Protein AF-A0A952E896-F1 (afdb_monomer_lite)

Radius of gyration: 18.15 Å; chains: 1; bounding box: 45×21×50 Å

Sequence (104 aa):
MLDKMEERHAEILNRGEYLDGDKAYDDGKLIARVWDRYEIKPVIDIRNMWKDGEETKVVTGTWNITYNYKGQVYCVCPKTGIRREMVYGGFERDRVTGGETSTR

Foldseek 3Di:
DVVVCCVPPVVCLQPAQEDEEEQVCQDPVNQCCSCVPRVHHYPYQHDDPDDPPDQWDADPPDDQWIAGSRGFIWGADPVPRDTDTDDDPDDDPPPPDDDDDDDD

pLDDT: mean 87.27, std 16.87, range [31.05, 96.62]

Secondary structure (DSSP, 8-state):
-HHHHHHHHHHHHHH--EEEE-GGG--HHHHHHHHHHH--EEEEPPP----S--S-EEPTT-SSEEE-TT--EEEEPTTT--EEEPPP----GGG-S-------

Structure (mmCIF, N/CA/C/O backbone):
data_AF-A0A952E896-F1
#
_entry.id   AF-A0A952E896-F1
#
loop_
_atom_site.group_PDB
_atom_site.id
_atom_site.type_symbol
_atom_site.label_atom_id
_atom_site.label_alt_id
_atom_site.label_comp_id
_atom_site.label_asym_id
_atom_site.label_entity_id
_atom_site.label_seq_id
_atom_site.pdbx_PDB_ins_code
_atom_site.Cartn_x
_atom_site.Cartn_y
_atom_site.Cartn_z
_atom_site.occupancy
_atom_site.B_iso_or_equiv
_atom_site.auth_seq_id
_atom_site.auth_comp_id
_atom_site.auth_asym_id
_atom_site.auth_atom_id
_atom_site.pdbx_PDB_model_num
ATOM 1 N N . MET A 1 1 ? 15.498 4.628 -13.325 1.00 87.06 1 MET A N 1
ATOM 2 C CA . MET A 1 1 ? 15.744 3.172 -13.474 1.00 87.06 1 MET A CA 1
ATOM 3 C C . MET A 1 1 ? 15.012 2.648 -14.697 1.00 87.06 1 MET A C 1
ATOM 5 O O . MET A 1 1 ? 15.694 2.231 -15.620 1.00 87.06 1 MET A O 1
ATOM 9 N N . LEU A 1 2 ? 13.674 2.735 -14.730 1.00 91.19 2 LEU A N 1
ATOM 10 C CA . LEU A 1 2 ? 12.857 2.261 -15.855 1.00 91.19 2 LEU A CA 1
ATOM 11 C C . LEU A 1 2 ? 13.292 2.812 -17.216 1.00 91.19 2 LEU A C 1
ATOM 13 O O . LEU A 1 2 ? 13.361 2.039 -18.158 1.00 91.19 2 LEU A O 1
ATOM 17 N N . ASP A 1 3 ? 13.676 4.089 -17.306 1.00 93.25 3 ASP A N 1
ATOM 18 C CA . ASP A 1 3 ? 14.128 4.685 -18.577 1.00 93.25 3 ASP A CA 1
ATOM 19 C C . ASP A 1 3 ? 15.337 3.936 -19.158 1.00 93.25 3 ASP A C 1
ATOM 21 O O . ASP A 1 3 ? 15.358 3.572 -20.326 1.00 93.25 3 ASP A O 1
ATOM 25 N N . LYS A 1 4 ? 16.302 3.576 -18.302 1.00 93.94 4 LYS A N 1
ATOM 26 C CA . LYS A 1 4 ? 17.479 2.797 -18.714 1.00 93.94 4 LYS A CA 1
ATOM 27 C C . LYS A 1 4 ? 17.123 1.368 -19.131 1.00 93.94 4 LYS A C 1
ATOM 29 O O . LYS A 1 4 ? 17.831 0.787 -19.947 1.00 93.94 4 LYS A O 1
ATOM 34 N N . MET A 1 5 ? 16.088 0.776 -18.529 1.00 92.31 5 MET A N 1
ATOM 35 C CA . MET A 1 5 ? 15.606 -0.555 -18.915 1.00 92.31 5 MET A CA 1
ATOM 36 C C . MET A 1 5 ? 14.857 -0.498 -20.239 1.00 92.31 5 MET A C 1
ATOM 38 O O . MET A 1 5 ? 15.028 -1.380 -21.060 1.00 92.31 5 MET A O 1
ATOM 42 N N . GLU A 1 6 ? 14.084 0.553 -20.475 1.00 93.75 6 GLU A N 1
ATOM 43 C CA . GLU A 1 6 ? 13.384 0.773 -21.734 1.00 93.75 6 GLU A CA 1
ATOM 44 C C . GLU A 1 6 ? 14.357 1.008 -22.894 1.00 93.75 6 GLU A C 1
ATOM 46 O O . GLU A 1 6 ? 14.196 0.427 -23.959 1.00 93.75 6 GLU A O 1
ATOM 51 N N . GLU A 1 7 ? 15.421 1.779 -22.670 1.00 95.81 7 GLU A N 1
ATOM 52 C CA . GLU A 1 7 ? 16.455 2.019 -23.682 1.00 95.81 7 GLU A CA 1
ATOM 53 C C . GLU A 1 7 ? 17.261 0.761 -24.034 1.00 95.81 7 GLU A C 1
ATOM 55 O O . GLU A 1 7 ? 17.685 0.597 -25.176 1.00 95.81 7 GLU A O 1
ATOM 60 N N . ARG A 1 8 ? 17.523 -0.113 -23.053 1.00 95.19 8 ARG A N 1
ATOM 61 C CA . ARG A 1 8 ? 18.480 -1.223 -23.208 1.00 95.19 8 ARG A CA 1
ATOM 62 C C . ARG A 1 8 ? 17.840 -2.601 -23.344 1.00 95.19 8 ARG A C 1
ATOM 64 O O . ARG A 1 8 ? 18.461 -3.480 -23.932 1.00 95.19 8 ARG A O 1
ATOM 71 N N . HIS A 1 9 ? 16.666 -2.786 -22.748 1.00 92.38 9 HIS A N 1
ATOM 72 C CA . HIS A 1 9 ? 16.021 -4.075 -22.483 1.00 92.38 9 HIS A CA 1
ATOM 73 C C . HIS A 1 9 ? 14.482 -3.958 -22.513 1.00 92.38 9 HIS A C 1
ATOM 75 O O . HIS A 1 9 ? 13.784 -4.455 -21.621 1.00 92.38 9 HIS A O 1
ATOM 81 N N . ALA A 1 10 ? 13.931 -3.251 -23.508 1.00 92.88 10 ALA A N 1
ATOM 82 C CA . ALA A 1 10 ? 12.487 -3.031 -23.640 1.00 92.88 10 ALA A CA 1
ATOM 83 C C . ALA A 1 10 ? 11.680 -4.341 -23.661 1.00 92.88 10 ALA A C 1
ATOM 85 O O . ALA A 1 10 ? 10.547 -4.388 -23.185 1.00 92.88 10 ALA A O 1
ATOM 86 N N . GLU A 1 11 ? 12.259 -5.424 -24.179 1.00 93.81 11 GLU A N 1
ATOM 87 C CA . GLU A 1 11 ? 11.642 -6.746 -24.228 1.00 93.81 11 GLU A CA 1
ATOM 88 C C . GLU A 1 11 ? 11.313 -7.310 -22.844 1.00 93.81 11 GLU A C 1
ATOM 90 O O . GLU A 1 11 ? 10.321 -8.024 -22.709 1.00 93.81 11 GLU A O 1
ATOM 95 N N . ILE A 1 12 ? 12.105 -6.975 -21.819 1.00 92.56 12 ILE A N 1
ATOM 96 C CA . ILE A 1 12 ? 11.855 -7.404 -20.439 1.00 92.56 12 ILE A CA 1
ATOM 97 C C . ILE A 1 12 ? 10.634 -6.671 -19.888 1.00 92.56 12 ILE A C 1
ATOM 99 O O . ILE A 1 12 ? 9.783 -7.293 -19.263 1.00 92.56 12 ILE A O 1
ATOM 103 N N . LEU A 1 13 ? 10.518 -5.368 -20.154 1.00 92.62 13 LEU A N 1
ATOM 104 C CA . LEU A 1 13 ? 9.373 -4.572 -19.707 1.00 92.62 13 LEU A CA 1
ATOM 105 C C . LEU A 1 13 ? 8.083 -4.977 -20.428 1.00 92.62 13 LEU A C 1
ATOM 107 O O . LEU A 1 13 ? 7.037 -5.053 -19.805 1.00 92.62 13 LEU A O 1
ATOM 111 N N . ASN A 1 14 ? 8.157 -5.301 -21.719 1.00 91.31 14 ASN A N 1
ATOM 112 C CA . ASN A 1 14 ? 6.977 -5.689 -22.496 1.00 91.31 14 ASN A CA 1
ATOM 113 C C . ASN A 1 14 ? 6.477 -7.113 -22.203 1.00 91.31 14 ASN A C 1
ATOM 115 O O . ASN A 1 14 ? 5.364 -7.457 -22.586 1.00 91.31 14 ASN A O 1
ATOM 119 N N . ARG A 1 15 ? 7.310 -7.970 -21.600 1.00 93.88 15 ARG A N 1
ATOM 120 C CA . ARG A 1 15 ? 6.973 -9.373 -21.299 1.00 93.88 15 ARG A CA 1
ATOM 121 C C . ARG A 1 15 ? 6.906 -9.678 -19.808 1.00 93.88 15 ARG A C 1
ATOM 123 O O . ARG A 1 15 ? 6.573 -10.802 -19.444 1.00 93.88 15 ARG A O 1
ATOM 130 N N . GLY A 1 16 ? 7.304 -8.733 -18.964 1.00 93.50 16 GLY A N 1
ATOM 131 C CA . GLY A 1 16 ? 7.294 -8.904 -17.522 1.00 93.50 16 GLY A CA 1
ATOM 132 C C . GLY A 1 16 ? 5.866 -9.062 -17.018 1.00 93.50 16 GLY A C 1
ATOM 133 O O . GLY A 1 16 ? 4.965 -8.358 -17.456 1.00 93.50 16 GLY A O 1
ATOM 134 N N . GLU A 1 17 ? 5.664 -9.979 -16.079 1.00 95.25 17 GLU A N 1
ATOM 135 C CA . GLU A 1 17 ? 4.369 -10.139 -15.406 1.00 95.25 17 GLU A CA 1
ATOM 136 C C . GLU A 1 17 ? 4.382 -9.522 -14.005 1.00 95.25 17 GLU A C 1
ATOM 138 O O . GLU A 1 17 ? 3.371 -8.988 -13.546 1.00 95.25 17 GLU A O 1
ATOM 143 N N . TYR A 1 18 ? 5.538 -9.573 -13.337 1.00 95.31 18 TYR A N 1
ATOM 144 C CA . TYR A 1 18 ? 5.727 -9.113 -11.967 1.00 95.31 18 TYR A CA 1
ATOM 145 C C . TYR A 1 18 ? 6.989 -8.260 -11.846 1.00 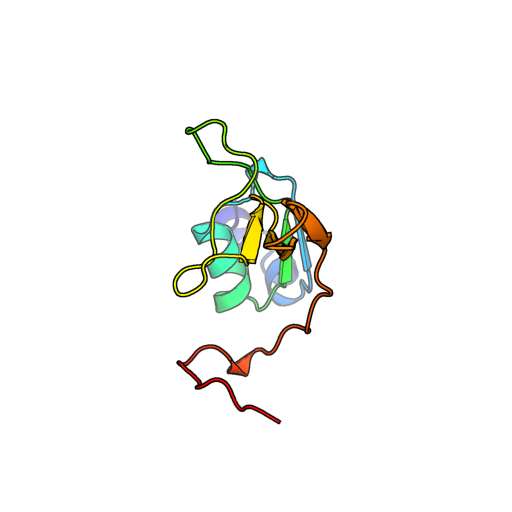95.31 18 TYR A C 1
ATOM 147 O O . TYR A 1 18 ? 7.997 -8.517 -12.509 1.00 95.31 18 TYR A O 1
ATOM 155 N N . LEU A 1 19 ? 6.923 -7.251 -10.981 1.00 93.88 19 LEU A N 1
ATOM 15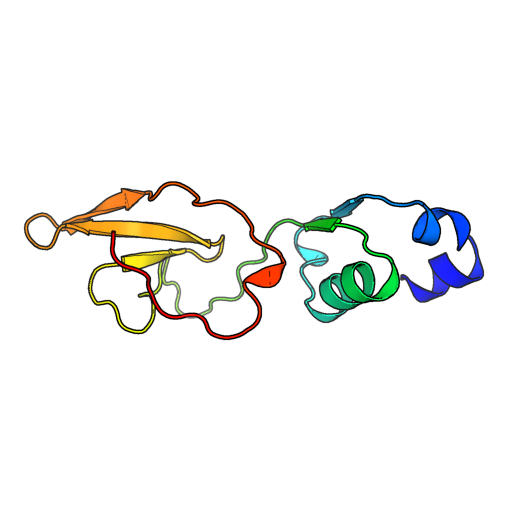6 C CA . LEU A 1 19 ? 8.082 -6.514 -10.495 1.00 93.88 19 LEU A CA 1
ATOM 157 C C . LEU A 1 19 ? 8.184 -6.739 -8.990 1.00 93.88 19 LEU A C 1
ATOM 159 O O . LEU A 1 19 ? 7.438 -6.127 -8.226 1.00 93.88 19 LEU A O 1
ATOM 163 N N . ASP A 1 20 ? 9.126 -7.584 -8.588 1.00 95.38 20 ASP A N 1
ATOM 164 C CA . ASP A 1 20 ? 9.441 -7.811 -7.182 1.00 95.38 20 ASP A CA 1
ATOM 165 C C . ASP A 1 20 ? 10.466 -6.777 -6.706 1.00 95.38 20 ASP A C 1
ATOM 167 O O . ASP A 1 20 ? 11.508 -6.572 -7.339 1.00 95.38 20 ASP A O 1
ATOM 171 N N . GLY A 1 21 ? 10.181 -6.113 -5.588 1.00 92.62 21 GLY A N 1
ATOM 172 C CA . GLY A 1 21 ? 11.039 -5.056 -5.059 1.00 92.62 21 GLY A CA 1
ATOM 173 C C . GLY A 1 21 ? 11.021 -4.973 -3.540 1.00 92.62 21 GLY A C 1
ATOM 174 O O . GLY A 1 21 ? 10.050 -5.335 -2.877 1.00 92.62 21 GLY A O 1
ATOM 175 N N . ASP A 1 22 ? 12.113 -4.466 -2.974 1.00 94.50 22 ASP A N 1
ATOM 176 C CA . ASP A 1 22 ? 12.154 -4.121 -1.556 1.00 94.50 22 ASP A CA 1
ATOM 177 C C . ASP A 1 22 ? 11.364 -2.830 -1.261 1.00 94.50 22 ASP A C 1
ATOM 179 O O . ASP A 1 22 ? 11.042 -2.049 -2.157 1.00 94.50 22 ASP A O 1
ATOM 183 N N . LYS A 1 23 ? 11.093 -2.565 0.022 1.00 93.88 23 LYS A N 1
ATOM 184 C CA . LYS A 1 23 ? 10.308 -1.399 0.463 1.00 93.88 23 LYS A CA 1
ATOM 185 C C . LYS A 1 23 ? 10.872 -0.026 0.091 1.00 93.88 23 LYS A C 1
ATOM 187 O O . LYS A 1 23 ? 10.166 0.973 0.203 1.00 93.88 23 LYS A O 1
ATOM 192 N N . ALA A 1 24 ? 12.144 0.088 -0.287 1.00 93.81 24 ALA A N 1
ATOM 193 C CA . ALA A 1 24 ? 12.694 1.345 -0.786 1.00 93.81 24 ALA A CA 1
ATOM 194 C C . ALA A 1 24 ? 12.127 1.703 -2.170 1.00 93.81 24 ALA A C 1
ATOM 196 O O . ALA A 1 24 ? 12.148 2.878 -2.536 1.00 93.81 24 ALA A O 1
ATOM 197 N N . TYR A 1 25 ? 11.579 0.721 -2.893 1.00 94.25 25 TYR A N 1
ATOM 198 C CA . TYR A 1 25 ? 10.865 0.899 -4.156 1.00 94.25 25 TYR A CA 1
ATOM 199 C C . TYR A 1 25 ? 9.363 1.176 -3.986 1.00 94.25 25 TYR A C 1
ATOM 201 O O . TYR A 1 25 ? 8.671 1.303 -4.996 1.00 94.25 25 TYR A O 1
ATOM 209 N N . ASP A 1 26 ? 8.854 1.309 -2.752 1.00 93.06 26 ASP A N 1
ATOM 210 C CA . ASP A 1 26 ? 7.478 1.751 -2.473 1.00 93.06 26 ASP A CA 1
ATOM 211 C C . ASP A 1 26 ? 7.314 3.253 -2.786 1.00 93.06 26 ASP A C 1
ATOM 213 O O . ASP A 1 26 ? 7.270 4.132 -1.916 1.00 93.06 26 ASP A O 1
ATOM 217 N N . ASP A 1 27 ? 7.323 3.541 -4.085 1.00 92.81 27 ASP A N 1
ATOM 218 C CA . ASP A 1 27 ? 7.103 4.839 -4.701 1.00 92.81 27 ASP A CA 1
ATOM 219 C C . ASP A 1 27 ? 5.883 4.732 -5.617 1.00 92.81 27 ASP A C 1
ATOM 221 O O . ASP A 1 27 ? 5.899 4.036 -6.637 1.00 92.81 27 ASP A O 1
ATOM 225 N N . GLY A 1 28 ? 4.830 5.479 -5.282 1.00 91.62 28 GLY A N 1
ATOM 226 C CA . GLY A 1 28 ? 3.587 5.493 -6.049 1.00 91.62 28 GLY A CA 1
ATOM 227 C C . GLY A 1 28 ? 3.774 5.835 -7.531 1.00 91.62 28 GLY A C 1
ATOM 228 O O . GLY A 1 28 ? 3.041 5.311 -8.363 1.00 91.62 28 GLY A O 1
ATOM 229 N N . LYS A 1 29 ? 4.773 6.650 -7.902 1.00 94.31 29 LYS A N 1
ATOM 230 C CA . LYS A 1 29 ? 5.058 6.966 -9.314 1.00 94.31 29 LYS A CA 1
ATOM 231 C C . LYS A 1 29 ? 5.660 5.779 -10.053 1.00 94.31 29 LYS A C 1
ATOM 233 O O . LYS A 1 29 ? 5.351 5.580 -11.226 1.00 94.31 29 LYS A O 1
ATOM 238 N N . LEU A 1 30 ? 6.528 5.017 -9.387 1.00 94.12 30 LEU A N 1
ATOM 239 C CA . LEU A 1 30 ? 7.103 3.800 -9.952 1.00 94.12 30 LEU A CA 1
ATOM 240 C C . LEU A 1 30 ? 6.003 2.757 -10.153 1.00 94.12 30 LEU A C 1
ATOM 242 O O . LEU A 1 30 ? 5.844 2.265 -11.266 1.00 94.12 30 LEU A O 1
ATOM 246 N N . ILE A 1 31 ? 5.229 2.493 -9.097 1.00 93.94 31 ILE A N 1
ATOM 247 C CA . ILE A 1 31 ? 4.121 1.528 -9.060 1.00 93.94 31 ILE A CA 1
ATOM 248 C C . ILE A 1 31 ? 3.081 1.846 -10.142 1.00 93.94 31 ILE A C 1
ATOM 250 O O . ILE A 1 31 ? 2.740 0.972 -10.936 1.00 93.94 31 ILE A O 1
ATOM 254 N N . ALA A 1 32 ? 2.629 3.101 -10.230 1.00 94.50 32 ALA A N 1
ATOM 255 C CA . ALA A 1 32 ? 1.678 3.519 -11.258 1.00 94.50 32 ALA A CA 1
ATOM 256 C C . ALA A 1 32 ? 2.262 3.348 -12.665 1.00 94.50 32 ALA A C 1
ATOM 258 O O . ALA A 1 32 ? 1.634 2.745 -13.525 1.00 94.50 32 ALA A O 1
ATOM 259 N N . ARG A 1 33 ? 3.508 3.788 -12.900 1.00 94.31 33 ARG A N 1
ATOM 260 C CA . ARG A 1 33 ? 4.130 3.673 -14.227 1.00 94.31 33 ARG A CA 1
ATOM 261 C C . ARG A 1 33 ? 4.281 2.221 -14.683 1.00 94.31 33 ARG A C 1
ATOM 263 O O . ARG A 1 33 ? 4.115 1.970 -15.873 1.00 94.31 33 ARG A O 1
ATOM 270 N N . VAL A 1 34 ? 4.632 1.287 -13.794 1.00 94.56 34 VAL A N 1
ATOM 271 C CA . VAL A 1 34 ? 4.791 -0.125 -14.191 1.00 94.56 34 VAL A CA 1
ATOM 272 C C . VAL A 1 34 ? 3.460 -0.788 -14.513 1.00 94.56 34 VAL A C 1
ATOM 274 O O . VAL A 1 34 ? 3.384 -1.528 -15.491 1.00 94.56 34 VAL A O 1
ATOM 277 N N . TRP A 1 35 ? 2.414 -0.462 -13.756 1.00 93.00 35 TRP A N 1
ATOM 278 C CA . TRP A 1 35 ? 1.075 -0.978 -14.001 1.00 93.00 35 TRP A CA 1
ATOM 279 C C . TRP A 1 35 ? 0.434 -0.339 -15.237 1.00 93.00 35 TRP A C 1
ATOM 281 O O . TRP A 1 35 ? 0.106 -1.038 -16.187 1.00 93.00 35 TRP A O 1
ATOM 291 N N . ASP A 1 36 ? 0.330 0.988 -15.277 1.00 92.88 36 ASP A N 1
ATOM 292 C CA . ASP A 1 36 ? -0.428 1.703 -16.311 1.00 92.88 36 ASP A CA 1
ATOM 293 C C . ASP A 1 36 ? 0.183 1.553 -17.708 1.00 92.88 36 ASP A C 1
ATOM 295 O O . ASP A 1 36 ? -0.523 1.628 -18.712 1.00 92.88 36 ASP A O 1
ATOM 299 N N . ARG A 1 37 ? 1.510 1.382 -17.793 1.00 93.25 37 ARG A N 1
ATOM 300 C CA . ARG A 1 37 ? 2.218 1.331 -19.077 1.00 93.25 37 ARG A CA 1
ATOM 301 C C . ARG A 1 37 ? 2.543 -0.075 -19.556 1.00 93.25 37 ARG A C 1
ATOM 303 O O . ARG A 1 37 ? 2.583 -0.290 -20.764 1.00 93.25 37 ARG A O 1
ATOM 310 N N . TYR A 1 38 ? 2.840 -0.986 -18.636 1.00 93.50 38 TYR A N 1
ATOM 311 C CA . TYR A 1 38 ? 3.338 -2.319 -18.975 1.00 93.50 38 TYR A CA 1
ATOM 312 C C . TYR A 1 38 ? 2.466 -3.446 -18.416 1.00 93.50 38 TYR A C 1
ATOM 314 O O . TYR A 1 38 ? 2.768 -4.604 -18.668 1.00 93.50 38 TYR A O 1
ATOM 322 N N . GLU A 1 39 ? 1.423 -3.128 -17.639 1.00 93.94 39 GLU A N 1
ATOM 323 C CA . GLU A 1 39 ? 0.565 -4.096 -16.939 1.00 93.94 39 GLU A CA 1
ATOM 324 C C . GLU A 1 39 ? 1.347 -5.091 -16.057 1.00 93.94 39 GLU A C 1
ATOM 326 O O . GLU A 1 39 ? 0.861 -6.168 -15.703 1.00 93.94 39 GLU A O 1
ATOM 331 N N . ILE A 1 40 ? 2.558 -4.702 -15.640 1.00 94.81 40 ILE A N 1
ATOM 332 C CA . ILE A 1 40 ? 3.389 -5.468 -14.712 1.00 94.81 40 ILE A CA 1
ATOM 333 C C . ILE A 1 40 ? 2.828 -5.281 -13.307 1.00 94.81 40 ILE A C 1
ATOM 335 O O . ILE A 1 40 ? 2.690 -4.152 -12.835 1.00 94.81 40 ILE A O 1
ATOM 339 N N . LYS A 1 41 ? 2.563 -6.382 -12.602 1.00 94.12 41 LYS A N 1
ATOM 340 C CA . LYS A 1 41 ? 2.064 -6.367 -11.223 1.00 94.12 41 LYS A CA 1
ATOM 341 C C . LYS A 1 41 ? 3.212 -6.067 -10.251 1.00 94.12 41 LYS A C 1
ATOM 343 O O . LYS A 1 41 ? 4.118 -6.893 -10.119 1.00 94.12 41 LYS A O 1
ATOM 348 N N . PRO A 1 42 ? 3.203 -4.923 -9.550 1.00 93.56 42 PRO A N 1
ATOM 349 C CA . PRO A 1 42 ? 4.228 -4.630 -8.562 1.00 93.56 42 PRO A CA 1
ATOM 350 C C . PRO A 1 42 ? 3.967 -5.430 -7.281 1.00 93.56 42 PRO A C 1
ATOM 352 O O . PRO A 1 42 ? 2.907 -5.312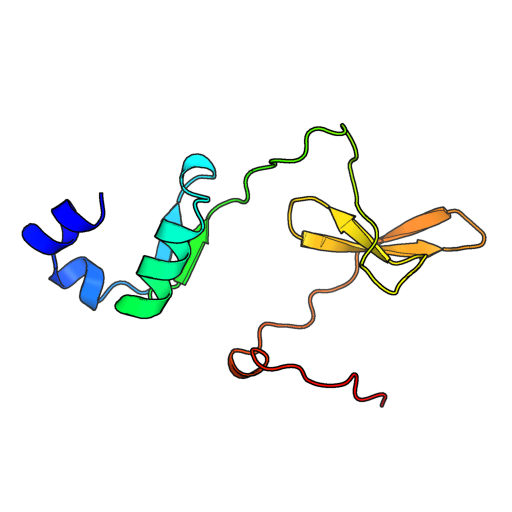 -6.667 1.00 93.56 42 PRO A O 1
ATOM 355 N N . VAL A 1 43 ? 4.949 -6.223 -6.862 1.00 94.25 43 VAL A N 1
ATOM 356 C CA . VAL A 1 43 ? 4.970 -6.948 -5.588 1.00 94.25 43 VAL A CA 1
ATOM 357 C C . VAL A 1 43 ? 6.089 -6.335 -4.751 1.00 94.25 43 VAL A C 1
ATOM 359 O O . VAL A 1 43 ? 7.250 -6.739 -4.803 1.00 94.25 43 VAL A O 1
ATOM 362 N N . ILE A 1 44 ? 5.743 -5.272 -4.030 1.00 94.19 44 ILE A N 1
ATOM 363 C CA . ILE A 1 44 ? 6.698 -4.432 -3.303 1.00 94.19 44 ILE A CA 1
ATOM 364 C C . ILE A 1 44 ? 6.273 -4.364 -1.838 1.00 94.19 44 ILE A C 1
ATOM 366 O O . ILE A 1 44 ? 5.098 -4.153 -1.536 1.00 94.19 44 ILE A O 1
ATOM 370 N N . ASP A 1 45 ? 7.222 -4.561 -0.922 1.00 92.62 45 ASP A N 1
ATOM 371 C CA . ASP A 1 45 ? 6.954 -4.432 0.514 1.00 92.62 45 ASP A CA 1
ATOM 372 C C . ASP A 1 45 ? 6.578 -2.981 0.867 1.00 92.62 45 ASP A C 1
ATOM 374 O O . ASP A 1 45 ? 7.212 -2.034 0.410 1.00 92.62 45 ASP A O 1
ATOM 378 N N . ILE A 1 46 ? 5.547 -2.787 1.689 1.00 91.88 46 ILE A N 1
ATOM 379 C CA . ILE A 1 46 ? 5.030 -1.445 1.992 1.00 91.88 46 ILE A CA 1
ATOM 380 C C . ILE A 1 46 ? 5.952 -0.745 2.993 1.00 91.88 46 ILE A C 1
ATOM 382 O O . ILE A 1 46 ? 6.289 -1.279 4.058 1.00 91.88 46 ILE A O 1
ATOM 386 N N . ARG A 1 47 ? 6.320 0.504 2.706 1.00 93.88 47 ARG A N 1
ATOM 387 C CA . ARG A 1 47 ? 7.118 1.337 3.606 1.00 93.88 47 ARG A CA 1
ATOM 388 C C . ARG A 1 47 ? 6.226 2.063 4.611 1.00 93.88 47 ARG A C 1
ATOM 390 O O . ARG A 1 47 ? 5.334 2.824 4.249 1.00 93.88 47 ARG A O 1
ATOM 397 N N . ASN A 1 48 ? 6.535 1.928 5.902 1.00 94.12 48 ASN A N 1
ATOM 398 C CA . ASN A 1 48 ? 5.865 2.725 6.931 1.00 94.12 48 ASN A CA 1
ATOM 399 C C . ASN A 1 48 ? 6.308 4.199 6.864 1.00 94.12 48 ASN A C 1
ATOM 401 O O . ASN A 1 48 ? 7.459 4.518 7.158 1.00 94.12 48 ASN A O 1
ATOM 405 N N . MET A 1 49 ? 5.381 5.086 6.498 1.00 92.44 49 MET A N 1
ATOM 406 C CA . MET A 1 49 ? 5.590 6.539 6.421 1.00 92.44 49 MET A CA 1
ATOM 407 C C . MET A 1 49 ? 4.875 7.318 7.536 1.00 92.44 49 MET A C 1
ATOM 409 O O . MET A 1 49 ? 4.845 8.552 7.507 1.00 92.44 49 MET A O 1
ATOM 413 N N . TRP A 1 50 ? 4.269 6.630 8.506 1.00 94.94 50 TRP A N 1
ATOM 414 C CA . TRP A 1 50 ? 3.583 7.272 9.626 1.00 94.94 50 TRP A CA 1
ATOM 415 C C . TRP A 1 50 ? 4.597 7.841 10.624 1.00 94.94 50 TRP A C 1
ATOM 417 O O . TRP A 1 50 ? 5.641 7.246 10.879 1.00 94.94 50 TRP A O 1
ATOM 427 N N . LYS A 1 51 ? 4.301 9.031 11.159 1.00 95.75 51 LYS A N 1
ATOM 428 C CA . LYS A 1 51 ? 5.209 9.803 12.033 1.00 95.75 51 LYS A CA 1
ATOM 429 C C . LYS A 1 51 ? 4.654 10.041 13.435 1.00 95.75 51 LYS A C 1
ATOM 431 O O . LYS A 1 51 ? 5.345 10.596 14.278 1.00 95.75 51 LYS A O 1
ATOM 436 N N . ASP A 1 52 ? 3.402 9.665 13.648 1.00 95.75 52 ASP A N 1
ATOM 437 C CA . ASP A 1 52 ? 2.650 9.828 14.892 1.00 95.75 52 ASP A CA 1
ATOM 438 C C . ASP A 1 52 ? 2.981 8.737 15.924 1.00 95.75 52 ASP A C 1
ATOM 440 O O . ASP A 1 52 ? 2.663 8.897 17.095 1.00 95.75 52 ASP A O 1
ATOM 444 N N . GLY A 1 53 ? 3.666 7.662 15.513 1.00 94.12 53 GLY A N 1
ATOM 445 C CA . GLY A 1 53 ? 3.994 6.524 16.379 1.00 94.12 53 GLY A CA 1
ATOM 446 C C . GLY A 1 53 ? 2.827 5.556 16.581 1.00 94.12 53 GLY A C 1
ATOM 447 O O . GLY A 1 53 ? 2.981 4.557 17.278 1.00 94.12 53 GLY A O 1
ATOM 448 N N . GLU A 1 54 ? 1.686 5.821 15.945 1.00 94.75 54 GLU A N 1
ATOM 449 C CA . GLU A 1 54 ? 0.494 4.987 16.036 1.00 94.75 54 GLU A CA 1
ATOM 450 C C . GLU A 1 54 ? 0.682 3.677 15.263 1.00 94.75 54 GLU A C 1
ATOM 452 O O . GLU A 1 54 ? 1.203 3.652 14.146 1.00 94.75 54 GLU A O 1
ATOM 457 N N . GLU A 1 55 ? 0.210 2.565 15.827 1.00 94.06 55 GLU A N 1
ATOM 458 C CA . GLU A 1 55 ? 0.241 1.265 15.141 1.00 94.06 55 GLU A CA 1
ATOM 459 C C . GLU A 1 55 ? -0.907 1.101 14.141 1.00 94.06 55 GLU A C 1
ATOM 461 O O . GLU A 1 55 ? -0.793 0.353 13.164 1.00 94.06 55 GLU A O 1
ATOM 466 N N . THR A 1 56 ? -2.033 1.776 14.392 1.00 95.75 56 THR A N 1
ATOM 467 C CA . THR A 1 56 ? -3.247 1.662 13.579 1.00 95.75 56 THR A CA 1
ATOM 468 C C . THR A 1 56 ? -3.977 2.987 13.430 1.00 95.75 56 THR A C 1
ATOM 470 O O . THR A 1 56 ? -3.934 3.825 14.323 1.00 95.75 56 THR A O 1
ATOM 473 N N . LYS A 1 57 ? -4.720 3.140 12.332 1.00 95.75 57 LYS A N 1
ATOM 474 C CA . LYS A 1 57 ? -5.607 4.279 12.062 1.00 95.75 57 LYS A CA 1
ATOM 475 C C . LYS A 1 57 ? -7.035 3.801 11.852 1.00 95.75 57 LYS A C 1
ATOM 477 O O . LYS A 1 57 ? -7.248 2.683 11.394 1.00 95.75 57 LYS A O 1
ATOM 482 N N . VAL A 1 58 ? -8.013 4.630 12.209 1.00 96.00 58 VAL A N 1
ATOM 483 C CA . VAL A 1 58 ? -9.439 4.319 12.024 1.00 96.00 58 VAL A CA 1
ATOM 484 C C . VAL A 1 58 ? -9.811 4.470 10.549 1.00 96.00 58 VAL A C 1
ATOM 486 O O . VAL A 1 58 ? -9.431 5.452 9.910 1.00 96.00 58 VAL A O 1
ATOM 489 N N . VAL A 1 59 ? -10.562 3.511 10.003 1.00 94.69 59 VAL A N 1
ATOM 490 C CA . VAL A 1 59 ? -11.121 3.610 8.649 1.00 94.69 59 VAL A CA 1
ATOM 491 C C . VAL A 1 59 ? -12.172 4.718 8.634 1.00 94.69 59 VAL A C 1
ATOM 493 O O . VAL A 1 59 ? -13.115 4.698 9.429 1.00 94.69 59 VAL A O 1
ATOM 496 N N . THR A 1 60 ? -12.025 5.682 7.726 1.00 94.50 60 THR A N 1
ATOM 497 C CA . THR A 1 60 ? -12.949 6.814 7.586 1.00 94.50 60 THR A CA 1
ATOM 498 C C . THR A 1 60 ? -14.401 6.342 7.463 1.00 94.50 60 THR A C 1
ATOM 500 O O . THR A 1 60 ? -14.700 5.423 6.707 1.00 94.50 60 THR A O 1
ATOM 503 N N . GLY A 1 61 ? -15.310 6.971 8.214 1.00 94.81 61 GLY A N 1
ATOM 504 C CA . GLY A 1 61 ? -16.732 6.597 8.246 1.00 94.81 61 GLY A CA 1
ATOM 505 C C . GLY A 1 61 ? -17.068 5.433 9.185 1.00 94.81 61 GLY A C 1
ATOM 506 O O . GLY A 1 61 ? -18.236 5.077 9.319 1.00 94.81 61 GLY A O 1
ATOM 507 N N . THR A 1 62 ? -16.078 4.867 9.875 1.00 94.06 62 THR A N 1
ATOM 508 C CA . THR A 1 62 ? -16.269 3.839 10.906 1.00 94.06 62 THR A CA 1
ATOM 509 C C . THR A 1 62 ? -15.722 4.324 12.249 1.00 94.06 62 THR A C 1
ATOM 511 O O . THR A 1 62 ? -14.937 5.268 12.297 1.00 94.06 62 THR A O 1
ATOM 514 N N . TRP A 1 63 ? -16.130 3.688 13.348 1.00 93.88 63 TRP A N 1
ATOM 515 C CA . TRP A 1 63 ? -15.616 4.005 14.691 1.00 93.88 63 TRP A CA 1
ATOM 516 C C . TRP A 1 63 ? -14.824 2.849 15.320 1.00 93.88 63 TRP A C 1
ATOM 518 O O . TRP A 1 63 ? -14.045 3.074 16.241 1.00 93.88 63 TRP A O 1
ATOM 528 N N . ASN A 1 64 ? -15.004 1.618 14.834 1.00 95.62 64 ASN A N 1
ATOM 529 C CA . ASN A 1 64 ? -14.396 0.409 15.397 1.00 95.62 64 ASN A CA 1
ATOM 530 C C . ASN A 1 64 ? -13.579 -0.410 14.396 1.00 95.62 64 ASN A C 1
ATOM 532 O O . ASN A 1 64 ? -13.143 -1.509 14.742 1.00 95.62 64 ASN A O 1
ATOM 536 N N . ILE A 1 65 ? -13.395 0.083 13.171 1.00 96.62 65 ILE A N 1
ATOM 537 C CA . ILE A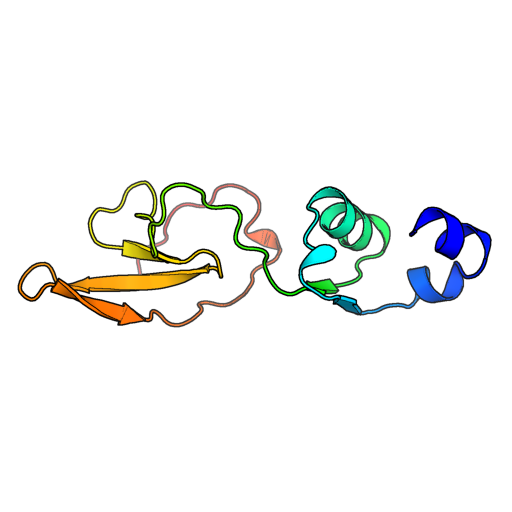 1 65 ? -12.551 -0.573 12.177 1.00 96.62 65 ILE A CA 1
ATOM 538 C C . ILE A 1 65 ? -11.244 0.200 12.088 1.00 96.62 65 ILE A C 1
ATOM 540 O O . ILE A 1 65 ? -11.239 1.405 11.837 1.00 96.62 65 ILE A O 1
ATOM 544 N N . THR A 1 66 ? -10.133 -0.491 12.308 1.00 96.62 66 THR A N 1
ATOM 545 C CA . THR A 1 66 ? -8.795 0.088 12.206 1.00 96.62 66 THR A CA 1
ATOM 546 C C . THR A 1 66 ? -7.949 -0.675 11.204 1.00 96.62 66 THR A C 1
ATOM 548 O O . THR A 1 66 ? -8.238 -1.821 10.880 1.00 96.62 66 THR A O 1
ATOM 551 N N . TYR A 1 67 ? -6.902 -0.049 10.689 1.00 96.06 67 TYR A N 1
ATOM 552 C CA . TYR A 1 67 ? -5.936 -0.688 9.804 1.00 96.06 67 TYR A CA 1
ATOM 553 C C . TYR A 1 67 ? -4.520 -0.275 10.184 1.00 96.06 67 TYR A C 1
ATOM 555 O O . TYR A 1 67 ? -4.323 0.803 10.746 1.00 96.06 67 TYR A O 1
ATOM 563 N N . ASN A 1 68 ? -3.535 -1.125 9.907 1.00 95.31 68 ASN A N 1
ATOM 564 C CA . ASN A 1 68 ? -2.123 -0.785 10.090 1.00 95.31 68 ASN A CA 1
ATOM 565 C C . ASN A 1 68 ? -1.493 -0.256 8.790 1.00 95.31 68 ASN A C 1
ATOM 567 O O . ASN A 1 68 ? -2.122 -0.258 7.732 1.00 95.31 68 ASN A O 1
ATOM 571 N N . TYR A 1 69 ? -0.229 0.170 8.848 1.00 94.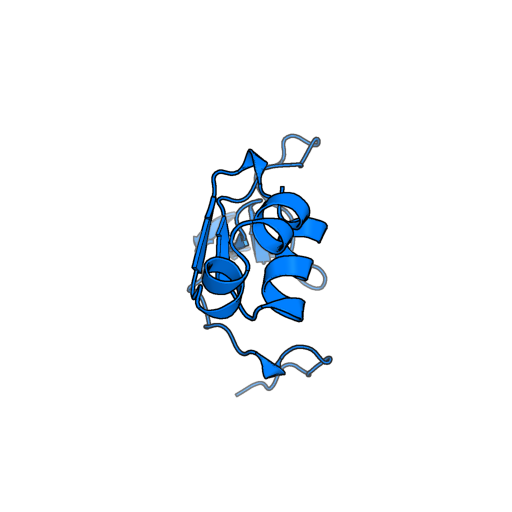44 69 TYR A N 1
ATOM 572 C CA . TYR A 1 69 ? 0.469 0.711 7.674 1.00 94.44 69 TYR A CA 1
ATOM 573 C C . TYR A 1 69 ? 0.613 -0.290 6.512 1.00 94.44 69 TYR A C 1
ATOM 575 O O . TYR A 1 69 ? 0.809 0.141 5.382 1.00 94.44 69 TYR A O 1
ATOM 583 N N . LYS A 1 70 ? 0.505 -1.603 6.773 1.00 91.62 70 LYS A N 1
ATOM 584 C CA . LYS A 1 70 ? 0.553 -2.671 5.759 1.00 91.62 70 LYS A CA 1
ATOM 585 C C . LYS A 1 70 ? -0.812 -2.984 5.135 1.00 91.62 70 LYS A C 1
ATOM 587 O O . LYS A 1 70 ? -0.902 -3.865 4.288 1.00 91.62 70 LYS A O 1
ATOM 592 N N . GLY A 1 71 ? -1.876 -2.313 5.573 1.00 90.44 71 GLY A N 1
ATOM 593 C CA . GLY A 1 71 ? -3.234 -2.550 5.087 1.00 90.44 71 GLY A CA 1
ATOM 594 C C . GLY A 1 71 ? -3.955 -3.735 5.739 1.00 90.44 71 GLY A C 1
ATOM 595 O O . GLY A 1 71 ? -5.044 -4.081 5.291 1.00 90.44 71 GLY A O 1
ATOM 596 N N . GLN A 1 72 ? -3.412 -4.341 6.804 1.00 93.44 72 GLN A N 1
ATOM 597 C CA . GLN A 1 72 ? -4.170 -5.320 7.593 1.00 93.44 72 GLN A CA 1
ATOM 598 C C . GLN A 1 72 ? -5.291 -4.589 8.324 1.00 93.44 72 GLN A C 1
ATOM 600 O O . GLN A 1 72 ? -5.031 -3.607 9.023 1.00 93.44 72 GLN A O 1
ATOM 605 N N . VAL A 1 73 ? -6.524 -5.061 8.150 1.00 95.25 73 VAL A N 1
ATOM 606 C CA . VAL A 1 73 ? -7.728 -4.441 8.710 1.00 95.25 73 VAL A CA 1
ATOM 607 C C . VAL A 1 73 ? -8.182 -5.231 9.927 1.00 95.25 73 VAL A C 1
ATOM 609 O O . VAL A 1 73 ? -8.131 -6.460 9.947 1.00 95.25 73 VAL A O 1
ATOM 612 N N . TYR A 1 74 ? -8.653 -4.528 10.945 1.00 96.56 74 TYR A N 1
ATOM 613 C CA . TYR A 1 74 ? -9.099 -5.105 12.193 1.00 96.56 74 TYR A CA 1
ATOM 614 C C . TYR A 1 74 ? -10.445 -4.537 12.631 1.00 96.56 74 TYR A C 1
ATOM 616 O O . TYR A 1 74 ? -10.693 -3.338 12.534 1.00 96.56 74 TYR A O 1
ATOM 624 N N . CYS A 1 75 ? -11.279 -5.397 13.210 1.00 96.25 75 CYS A N 1
ATOM 625 C CA . CYS A 1 75 ? -12.480 -4.999 13.933 1.00 96.25 75 CYS A CA 1
ATOM 626 C C . CYS A 1 75 ? -12.204 -5.001 15.439 1.00 96.25 75 CYS A C 1
ATOM 628 O O . CYS A 1 75 ? -11.701 -5.984 15.998 1.00 96.25 75 CYS A O 1
ATOM 630 N N . VAL A 1 76 ? -12.545 -3.901 16.102 1.00 96.19 76 VAL A N 1
ATOM 631 C CA . VAL A 1 76 ? -12.394 -3.714 17.544 1.00 96.19 76 VAL A CA 1
ATOM 632 C C . VAL A 1 76 ? -13.735 -3.966 18.228 1.00 96.19 76 VAL A C 1
ATOM 634 O O . VAL A 1 76 ? -14.762 -3.373 17.893 1.00 96.19 76 VAL A O 1
ATOM 637 N N . CYS A 1 77 ? -13.742 -4.866 19.211 1.00 94.12 77 CYS A N 1
ATOM 638 C CA . CYS A 1 77 ? -14.926 -5.130 20.021 1.00 94.12 77 CYS A CA 1
ATOM 639 C C . CYS A 1 77 ? -15.230 -3.934 20.948 1.00 94.12 77 CYS A C 1
ATOM 641 O O . CYS A 1 77 ? -14.402 -3.652 21.814 1.00 94.12 77 CYS A O 1
ATOM 643 N N . PRO A 1 78 ? -16.417 -3.293 20.884 1.00 90.12 78 PRO A N 1
ATOM 644 C CA . PRO A 1 78 ? -16.758 -2.159 21.758 1.00 90.12 78 PRO A CA 1
ATOM 645 C C . PRO A 1 78 ? -16.704 -2.483 23.246 1.00 90.12 78 PRO A C 1
ATOM 647 O O . PRO A 1 78 ? -16.402 -1.622 24.061 1.00 90.12 78 PRO A O 1
ATOM 650 N N . LYS A 1 79 ? -17.068 -3.718 23.608 1.00 94.44 79 LYS A N 1
ATOM 651 C CA . LYS A 1 79 ? -17.206 -4.120 25.010 1.00 94.44 79 LYS A CA 1
ATOM 652 C C . LYS A 1 79 ? -15.869 -4.484 25.643 1.00 94.44 79 LYS A C 1
ATOM 654 O O . LYS A 1 79 ? -15.678 -4.254 26.827 1.00 94.44 79 LYS A O 1
ATOM 659 N N . THR A 1 80 ? -14.986 -5.115 24.870 1.00 95.00 80 THR A N 1
ATOM 660 C CA . THR A 1 80 ? -13.764 -5.737 25.402 1.00 95.00 80 THR A CA 1
ATOM 661 C C . THR A 1 80 ? -12.478 -5.115 24.872 1.00 95.00 80 THR A C 1
ATOM 663 O O . THR A 1 80 ? -11.408 -5.484 25.338 1.00 95.00 80 THR A O 1
ATOM 666 N N . GLY A 1 81 ? -12.545 -4.249 23.856 1.00 92.31 81 GLY A N 1
ATOM 667 C CA . GLY A 1 81 ? -11.372 -3.681 23.182 1.00 92.31 81 GLY A CA 1
ATOM 668 C C . GLY A 1 81 ? -10.567 -4.682 22.344 1.00 92.31 81 GLY A C 1
ATOM 669 O O . GLY A 1 81 ? -9.578 -4.307 21.724 1.00 92.31 81 GLY A O 1
ATOM 670 N N . ILE A 1 82 ? -10.976 -5.957 22.290 1.00 95.12 82 ILE A N 1
ATOM 671 C CA . ILE A 1 82 ? -10.238 -6.996 21.561 1.00 95.12 82 ILE A CA 1
ATOM 672 C C . ILE A 1 82 ? -10.267 -6.697 20.061 1.00 95.12 82 ILE A C 1
ATOM 674 O O . ILE A 1 82 ? -11.345 -6.603 19.464 1.00 95.12 82 ILE A O 1
ATOM 678 N N . ARG A 1 83 ? -9.072 -6.621 19.471 1.00 94.44 83 ARG A N 1
ATOM 679 C CA . ARG A 1 83 ? -8.827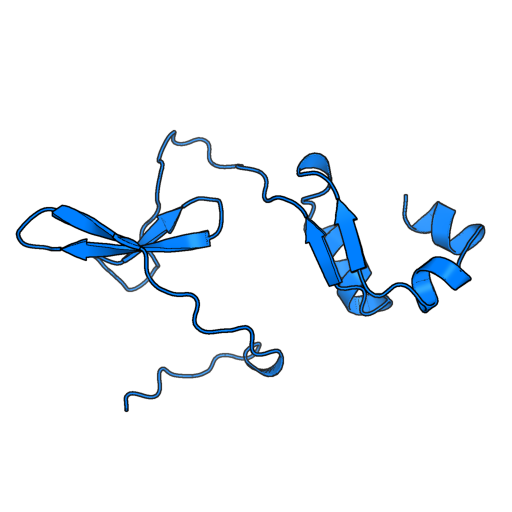 -6.458 18.038 1.00 94.44 83 ARG A CA 1
ATOM 680 C C . ARG A 1 83 ? -8.826 -7.823 17.345 1.00 94.44 83 ARG A C 1
ATOM 682 O O . ARG A 1 83 ? -8.088 -8.716 17.751 1.00 94.44 83 ARG A O 1
ATOM 689 N N . ARG A 1 84 ? -9.643 -7.991 16.304 1.00 96.00 84 ARG A N 1
ATOM 690 C CA . ARG A 1 84 ? -9.683 -9.198 15.460 1.00 96.00 84 ARG A CA 1
ATOM 691 C C . ARG A 1 84 ? -9.316 -8.833 14.032 1.00 96.00 84 ARG A C 1
ATOM 693 O O . ARG A 1 84 ? -9.925 -7.922 13.480 1.00 96.00 84 ARG A O 1
ATOM 700 N N . GLU A 1 85 ? -8.331 -9.524 13.467 1.00 96.31 85 GLU A N 1
ATOM 701 C CA . GLU A 1 85 ? -7.941 -9.345 12.066 1.00 96.31 85 GLU A CA 1
ATOM 702 C C . GLU A 1 85 ? -9.081 -9.785 11.146 1.00 96.31 85 GLU A C 1
ATOM 704 O O . GLU A 1 85 ? -9.735 -10.805 11.381 1.00 96.31 85 GLU A O 1
ATOM 709 N N . MET A 1 86 ? -9.357 -8.967 10.138 1.00 94.00 86 MET A N 1
ATOM 710 C CA . MET A 1 86 ? -10.369 -9.222 9.127 1.00 94.00 86 MET A CA 1
ATOM 711 C C . MET A 1 86 ? -9.738 -9.943 7.941 1.00 94.00 86 MET A C 1
ATOM 713 O O . MET A 1 86 ? -8.601 -9.673 7.560 1.00 94.00 86 MET A O 1
ATOM 717 N N . VAL A 1 87 ? -10.499 -10.854 7.340 1.00 88.88 87 VAL A N 1
ATOM 718 C CA . VAL A 1 87 ? -10.060 -11.578 6.146 1.00 88.88 87 VAL A CA 1
ATOM 719 C C . VAL A 1 87 ? -10.052 -10.664 4.924 1.00 88.88 87 VAL A C 1
ATOM 721 O O . VAL A 1 87 ? -10.907 -9.789 4.774 1.00 88.88 87 VAL A O 1
ATOM 724 N N . TYR A 1 88 ? -9.090 -10.890 4.033 1.00 80.19 88 TYR A N 1
ATOM 725 C CA . TYR A 1 88 ? -9.017 -10.185 2.761 1.00 80.19 88 TYR A CA 1
ATOM 726 C C . TYR A 1 88 ? -10.166 -10.609 1.833 1.00 80.19 88 TYR A C 1
ATOM 728 O O . TYR A 1 88 ? -10.375 -11.798 1.604 1.00 80.19 88 TYR A O 1
ATOM 736 N N . GLY A 1 89 ? -10.902 -9.632 1.295 1.00 78.00 89 GLY A N 1
ATOM 737 C CA . GLY A 1 89 ? -12.087 -9.856 0.455 1.00 78.00 89 GLY A CA 1
ATOM 738 C C . GLY A 1 89 ? -11.816 -10.059 -1.042 1.00 78.00 89 GLY A C 1
ATOM 739 O O . GLY A 1 89 ? -12.769 -10.226 -1.796 1.00 78.00 89 GLY A O 1
ATOM 740 N N . GLY A 1 90 ? -10.554 -10.041 -1.481 1.00 74.75 90 GLY A N 1
ATOM 741 C CA . GLY A 1 90 ? -10.179 -10.133 -2.897 1.00 74.75 90 GLY A CA 1
ATOM 742 C C . GLY A 1 90 ? -9.875 -8.779 -3.552 1.00 74.75 90 GLY A C 1
ATOM 743 O O . GLY A 1 90 ? -10.188 -7.718 -3.012 1.00 74.75 90 GLY A O 1
ATOM 744 N N . PHE A 1 91 ? -9.242 -8.836 -4.727 1.00 70.44 91 PHE A N 1
ATOM 745 C CA . PHE A 1 91 ? -8.970 -7.684 -5.590 1.00 70.44 91 PHE A CA 1
ATOM 746 C C . PHE A 1 91 ? -9.925 -7.711 -6.785 1.00 70.44 91 PHE A C 1
ATOM 748 O O . PHE A 1 91 ? -10.006 -8.715 -7.490 1.00 70.44 91 PHE A O 1
ATOM 755 N N . GLU A 1 92 ? -10.622 -6.605 -7.029 1.00 71.94 92 GLU A N 1
ATOM 756 C CA . GLU A 1 92 ? -11.547 -6.443 -8.150 1.00 71.94 92 GLU A CA 1
ATOM 757 C C . GLU A 1 92 ? -11.115 -5.222 -8.963 1.00 71.94 92 GLU A C 1
ATOM 759 O O . GLU A 1 92 ? -11.257 -4.086 -8.510 1.00 71.94 92 GLU A O 1
ATOM 764 N N . ARG A 1 93 ? -10.547 -5.465 -10.152 1.00 62.88 93 ARG A N 1
ATOM 765 C CA . ARG A 1 93 ? -9.965 -4.426 -11.022 1.00 62.88 93 ARG A CA 1
ATOM 766 C C . ARG A 1 93 ? -10.953 -3.299 -11.330 1.00 62.88 93 ARG A C 1
ATOM 768 O O . ARG A 1 93 ? -10.572 -2.134 -11.340 1.00 62.88 93 ARG A O 1
ATOM 775 N N . ASP A 1 94 ? -12.219 -3.652 -11.530 1.00 69.94 94 ASP A N 1
ATOM 776 C CA . ASP A 1 94 ? -13.257 -2.725 -11.985 1.00 69.94 94 ASP A CA 1
ATOM 777 C C . ASP A 1 94 ? -13.903 -1.943 -10.822 1.00 69.94 94 ASP A C 1
ATOM 779 O O . ASP A 1 94 ? -14.740 -1.070 -11.035 1.00 69.94 94 ASP A O 1
ATOM 783 N N . ARG A 1 95 ? -13.478 -2.188 -9.571 1.00 62.56 95 ARG A N 1
ATOM 784 C CA . ARG A 1 95 ? -13.955 -1.462 -8.380 1.00 62.56 95 ARG A CA 1
ATOM 785 C C . ARG A 1 95 ? -13.436 -0.015 -8.307 1.00 62.56 95 ARG A C 1
ATOM 787 O O . ARG A 1 95 ? -13.806 0.736 -7.405 1.00 62.56 95 ARG A O 1
ATOM 794 N N . VAL A 1 96 ? -12.611 0.417 -9.261 1.00 46.81 96 VAL A N 1
ATOM 795 C CA . VAL A 1 96 ? -12.105 1.794 -9.366 1.00 46.81 96 VAL A CA 1
ATOM 796 C C . VAL A 1 96 ? -13.100 2.674 -10.129 1.00 46.81 96 VAL A C 1
ATOM 798 O O . VAL A 1 96 ? -12.822 3.154 -11.215 1.00 46.81 96 VAL A O 1
ATOM 801 N N . THR A 1 97 ? -14.274 2.877 -9.539 1.00 36.41 97 THR A N 1
ATOM 802 C CA . THR A 1 97 ? -15.179 4.029 -9.711 1.00 36.41 97 THR A CA 1
ATOM 803 C C . THR A 1 97 ? -16.253 3.850 -8.646 1.00 36.41 97 THR A C 1
ATOM 805 O O . THR A 1 97 ? -16.835 2.773 -8.573 1.00 36.41 97 THR A O 1
ATOM 808 N N . GLY A 1 98 ? -16.445 4.847 -7.774 1.00 43.75 98 GLY A N 1
ATOM 809 C CA . GLY A 1 98 ? -17.248 4.753 -6.545 1.00 43.75 98 GLY A CA 1
ATOM 810 C C . GLY A 1 98 ? -18.490 3.860 -6.656 1.00 43.75 98 GLY A C 1
ATOM 811 O O . GLY A 1 98 ? -19.336 4.076 -7.516 1.00 43.75 98 GLY A O 1
ATOM 812 N N . GLY A 1 99 ? -18.580 2.858 -5.782 1.00 31.05 99 GLY A N 1
ATOM 813 C CA . GLY A 1 99 ? -19.648 1.866 -5.795 1.00 31.05 99 GLY A CA 1
ATOM 814 C C . GLY A 1 99 ? -20.137 1.594 -4.382 1.00 31.05 99 GLY A C 1
ATOM 815 O O . GLY A 1 99 ? -19.375 1.155 -3.522 1.00 31.05 99 GLY A O 1
ATOM 816 N N . GLU A 1 100 ? -21.405 1.917 -4.170 1.00 34.38 100 GLU A N 1
ATOM 817 C CA . GLU A 1 100 ? -22.181 1.750 -2.951 1.00 34.38 100 GLU A CA 1
ATOM 818 C C . GLU A 1 100 ? -22.070 0.336 -2.365 1.00 34.38 100 GLU A C 1
ATOM 820 O O . GLU A 1 100 ? -22.029 -0.680 -3.062 1.00 34.38 100 GLU A O 1
ATOM 825 N N . THR A 1 101 ? -22.047 0.283 -1.038 1.00 36.78 101 THR A N 1
ATOM 826 C CA . THR A 1 101 ? -22.097 -0.933 -0.233 1.00 36.78 101 THR A CA 1
ATOM 827 C C . THR A 1 101 ? -23.410 -1.673 -0.507 1.00 36.78 101 THR A C 1
ATOM 829 O O . THR A 1 101 ? -24.457 -1.327 0.033 1.00 36.78 101 THR A O 1
ATOM 832 N N . SER A 1 102 ? -23.368 -2.711 -1.344 1.00 34.09 102 SER A N 1
ATOM 833 C CA . SER A 1 102 ? -24.481 -3.652 -1.483 1.00 34.09 102 SER A CA 1
ATOM 834 C C . SER A 1 102 ? -24.525 -4.558 -0.256 1.00 34.09 102 SER A C 1
ATOM 836 O O . SER A 1 102 ? -23.816 -5.561 -0.180 1.00 34.09 102 SER A O 1
ATOM 838 N N . THR A 1 103 ? -25.386 -4.214 0.694 1.00 36.28 103 THR A N 1
ATOM 839 C CA . THR A 1 103 ? -25.862 -5.114 1.745 1.00 36.28 103 THR A CA 1
ATOM 840 C C . THR A 1 103 ? -26.524 -6.331 1.093 1.00 36.28 103 THR A C 1
ATOM 842 O O . THR A 1 103 ? -27.491 -6.188 0.342 1.00 36.28 103 THR A O 1
ATOM 845 N N . ARG A 1 104 ? -26.008 -7.526 1.369 1.00 31.59 104 ARG A N 1
ATOM 846 C CA . ARG A 1 104 ? -26.774 -8.773 1.310 1.00 31.59 104 ARG A CA 1
ATOM 847 C C . ARG A 1 104 ? -26.646 -9.471 2.649 1.00 31.59 104 ARG A C 1
ATOM 849 O O . ARG A 1 104 ? -25.526 -9.435 3.204 1.00 31.59 104 ARG A O 1
#